Protein AF-A0A2R3N1S2-F1 (afdb_monomer_lite)

Foldseek 3Di:
DVVVVVVVVVVVVVVVVVVVVVVVVVVVVVPLPQDPQAAKWWWDDDDPVDAIKIWGADPQQKIWIAGPVPRDIFIFGWDDPDSFKTWTPRPVDIWIWGQDSQRWIWIGDPNDIIIIHHDDDDDPVVVVDDDPVVVVVPD

Sequence (139 aa):
MRKLDYAFWATITAAGIVIISIFVVSFYLDHLGEFPLKGTYQGELFSPANGLYNISFNDALQINFYSPVTGEHFSGIATRMNKNKYNLDFGSFQAFGELTAKKELQLSMHGQNYLFLKKENFPIWEAGYEPIWAKEKGM

Structure (mmCIF, N/CA/C/O backbone):
data_AF-A0A2R3N1S2-F1
#
_entry.id   AF-A0A2R3N1S2-F1
#
loop_
_atom_site.group_PDB
_atom_site.id
_atom_site.type_symbol
_atom_site.label_atom_id
_atom_site.label_alt_id
_atom_site.label_comp_id
_atom_site.label_asym_id
_atom_site.label_entity_id
_atom_site.label_seq_id
_atom_site.pdbx_PDB_ins_code
_atom_site.Cartn_x
_atom_site.Cartn_y
_atom_site.Cartn_z
_atom_site.occupancy
_atom_site.B_iso_or_equiv
_atom_site.auth_seq_id
_atom_site.auth_comp_id
_atom_site.auth_asym_id
_atom_site.auth_atom_id
_atom_site.pdbx_PDB_model_num
ATOM 1 N N . MET A 1 1 ? 41.889 13.465 -46.431 1.00 54.81 1 MET A N 1
ATOM 2 C CA . MET A 1 1 ? 40.612 12.725 -46.546 1.00 54.81 1 MET A CA 1
ATOM 3 C C . MET A 1 1 ? 40.327 11.818 -45.346 1.00 54.81 1 MET A C 1
ATOM 5 O O . MET A 1 1 ? 39.319 12.053 -44.711 1.00 54.81 1 MET A O 1
ATOM 9 N N . ARG A 1 2 ? 41.233 10.934 -44.891 1.00 60.56 2 ARG A N 1
ATOM 10 C CA . ARG A 1 2 ? 40.951 9.962 -43.796 1.00 60.56 2 ARG A CA 1
ATOM 11 C C . ARG A 1 2 ? 40.433 10.511 -42.445 1.00 60.56 2 ARG A C 1
ATOM 13 O O . ARG A 1 2 ? 39.697 9.813 -41.762 1.00 60.56 2 ARG A O 1
ATOM 20 N N . LYS A 1 3 ? 40.821 11.726 -42.024 1.00 56.16 3 LYS A N 1
ATOM 21 C CA . LYS A 1 3 ? 40.366 12.311 -40.739 1.00 56.16 3 LYS A CA 1
ATOM 22 C C . LYS A 1 3 ? 38.919 12.823 -40.782 1.00 56.16 3 LYS A C 1
ATOM 24 O O . LYS A 1 3 ? 38.250 12.797 -39.755 1.00 56.16 3 LYS A O 1
ATOM 29 N N . LEU A 1 4 ? 38.457 13.279 -41.951 1.00 56.62 4 LEU A N 1
ATOM 30 C CA . LEU A 1 4 ? 37.093 13.780 -42.142 1.00 56.62 4 LEU A CA 1
ATOM 31 C C . LEU A 1 4 ? 36.094 12.616 -42.118 1.00 56.62 4 LEU A C 1
ATOM 33 O O . LEU A 1 4 ? 35.062 12.705 -41.462 1.00 56.62 4 LEU A O 1
ATOM 37 N N . ASP A 1 5 ? 36.475 11.494 -42.733 1.00 66.00 5 ASP A N 1
ATOM 38 C CA . ASP A 1 5 ? 35.694 10.257 -42.711 1.00 66.00 5 ASP A CA 1
ATOM 39 C C . ASP A 1 5 ? 35.579 9.718 -41.281 1.00 66.00 5 ASP A C 1
ATOM 41 O O . ASP A 1 5 ? 34.490 9.392 -40.824 1.00 66.00 5 ASP A O 1
ATOM 45 N N . TYR A 1 6 ? 36.683 9.699 -40.526 1.00 68.88 6 TYR A N 1
ATOM 46 C CA . TYR A 1 6 ? 36.670 9.216 -39.143 1.00 68.88 6 TYR A CA 1
ATOM 47 C C . TYR A 1 6 ? 35.788 10.071 -38.224 1.00 68.88 6 TYR A C 1
ATOM 49 O O . TYR A 1 6 ? 35.046 9.531 -37.407 1.00 68.88 6 TYR A O 1
ATOM 57 N N . ALA A 1 7 ? 35.836 11.400 -38.372 1.00 72.81 7 ALA A N 1
ATOM 58 C CA . ALA A 1 7 ? 34.974 12.307 -37.620 1.00 72.81 7 ALA A CA 1
ATOM 59 C C . ALA A 1 7 ? 33.492 12.086 -37.960 1.00 72.81 7 ALA A C 1
ATOM 61 O O . ALA A 1 7 ? 32.669 11.996 -37.056 1.00 72.81 7 ALA A O 1
ATOM 62 N N . PHE A 1 8 ? 33.167 11.913 -39.244 1.00 77.25 8 PHE A N 1
ATOM 63 C CA . PHE A 1 8 ? 31.807 11.647 -39.711 1.00 77.25 8 PHE A CA 1
ATOM 64 C C . PHE A 1 8 ? 31.250 10.315 -39.181 1.00 77.25 8 PHE A C 1
ATOM 66 O O . PHE A 1 8 ? 30.163 10.280 -38.602 1.00 77.25 8 PHE A O 1
ATOM 73 N N . TRP A 1 9 ? 32.020 9.227 -39.290 1.00 79.06 9 TRP A N 1
ATOM 74 C CA . TRP A 1 9 ? 31.636 7.918 -38.751 1.00 79.06 9 TRP A CA 1
ATOM 75 C C . TRP A 1 9 ? 31.508 7.932 -37.222 1.00 79.06 9 TRP A C 1
ATOM 77 O O . TRP A 1 9 ? 30.594 7.309 -36.676 1.00 79.06 9 TRP A O 1
ATOM 87 N N . ALA A 1 10 ? 32.363 8.683 -36.521 1.00 78.62 10 ALA A N 1
ATOM 88 C CA . ALA A 1 10 ? 32.261 8.860 -35.075 1.00 78.62 10 ALA A CA 1
ATOM 89 C C . ALA A 1 10 ? 30.972 9.596 -34.675 1.00 78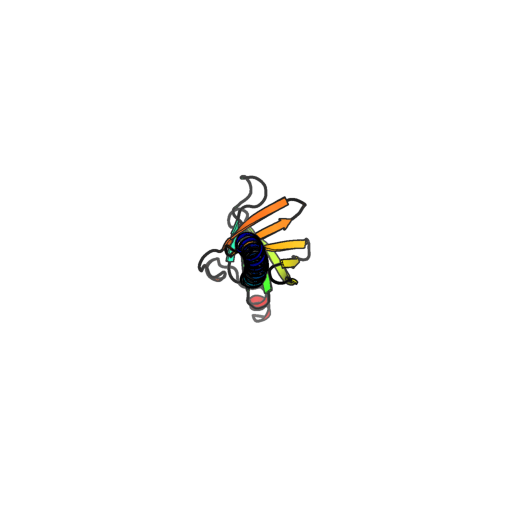.62 10 ALA A C 1
ATOM 91 O O . ALA A 1 10 ? 30.308 9.181 -33.725 1.00 78.62 10 ALA A O 1
ATOM 92 N N . THR A 1 11 ? 30.568 10.636 -35.414 1.00 82.19 11 THR A N 1
ATOM 93 C CA . THR A 1 11 ? 29.312 11.360 -35.156 1.00 82.19 11 THR A CA 1
ATOM 94 C C . THR A 1 11 ? 28.087 10.475 -35.377 1.00 82.19 11 THR A C 1
ATOM 96 O O . THR A 1 11 ? 27.190 10.465 -34.537 1.00 82.19 11 THR A O 1
ATOM 99 N N . ILE A 1 12 ? 28.062 9.684 -36.456 1.00 84.69 12 ILE A N 1
ATOM 100 C CA . ILE A 1 12 ? 26.970 8.733 -36.727 1.00 84.69 12 ILE A CA 1
ATOM 101 C C . ILE A 1 12 ? 26.873 7.688 -35.613 1.00 84.69 12 ILE A C 1
ATOM 103 O O . ILE A 1 12 ? 25.785 7.411 -35.113 1.00 84.69 12 ILE A O 1
ATOM 107 N N . THR A 1 13 ? 28.013 7.141 -35.188 1.00 83.56 13 THR A N 1
ATOM 108 C CA . THR A 1 13 ? 28.059 6.132 -34.123 1.00 83.56 13 THR A CA 1
ATOM 109 C C . THR A 1 13 ? 27.571 6.709 -32.794 1.00 83.56 13 THR A C 1
ATOM 111 O O . THR A 1 13 ? 26.751 6.091 -32.119 1.00 83.56 13 THR A O 1
ATOM 114 N N . ALA A 1 14 ? 28.007 7.921 -32.436 1.00 84.69 14 ALA A N 1
ATOM 115 C CA . ALA A 1 14 ? 27.564 8.602 -31.222 1.00 84.69 14 ALA A CA 1
ATOM 116 C C . ALA A 1 14 ? 26.053 8.883 -31.238 1.00 84.69 14 ALA A C 1
ATOM 118 O O . ALA A 1 14 ? 25.369 8.604 -30.255 1.00 84.69 14 ALA A O 1
ATOM 119 N N . ALA A 1 15 ? 25.514 9.364 -32.362 1.00 86.81 15 ALA A N 1
ATOM 120 C CA . ALA A 1 15 ? 24.077 9.580 -32.520 1.00 86.81 15 ALA A CA 1
ATOM 121 C C . ALA A 1 15 ? 23.285 8.267 -32.387 1.00 86.81 15 ALA A C 1
ATOM 123 O O . ALA A 1 15 ? 22.273 8.226 -31.688 1.00 86.81 15 ALA A O 1
ATOM 124 N N . GLY A 1 16 ? 23.778 7.178 -32.986 1.00 88.19 16 GLY A N 1
ATOM 125 C CA . GLY A 1 16 ? 23.186 5.847 -32.849 1.00 88.19 16 GLY A CA 1
ATOM 126 C C . GLY A 1 16 ? 23.151 5.358 -31.398 1.00 88.19 16 GLY A C 1
ATOM 127 O O . GLY A 1 16 ? 22.109 4.902 -30.933 1.00 88.19 16 GLY A O 1
ATOM 128 N N . ILE A 1 17 ? 24.250 5.519 -30.653 1.00 90.12 17 ILE A N 1
ATOM 129 C CA . ILE A 1 17 ? 24.325 5.153 -29.228 1.00 90.12 17 ILE A CA 1
ATOM 130 C C . ILE A 1 17 ? 23.310 5.946 -28.402 1.00 90.12 17 ILE A C 1
ATOM 132 O O . ILE A 1 17 ? 22.625 5.364 -27.561 1.00 90.12 17 ILE A O 1
ATOM 136 N N . VAL A 1 18 ? 23.178 7.254 -28.643 1.00 89.44 18 VAL A N 1
ATOM 137 C CA . VAL A 1 18 ? 22.214 8.103 -27.925 1.00 89.44 18 VAL A CA 1
ATOM 138 C C . VAL A 1 18 ? 20.782 7.633 -28.177 1.00 89.44 18 VAL A C 1
ATOM 140 O O . VAL A 1 18 ? 20.026 7.461 -27.224 1.00 89.44 18 VAL A O 1
ATOM 143 N N . ILE A 1 19 ? 20.419 7.353 -29.431 1.00 89.88 19 ILE A N 1
ATOM 144 C CA . ILE A 1 19 ? 19.072 6.881 -29.790 1.00 89.88 19 ILE A CA 1
ATOM 145 C C . ILE A 1 19 ? 18.770 5.529 -29.135 1.00 89.88 19 ILE A C 1
ATOM 147 O O . ILE A 1 19 ? 17.707 5.366 -28.536 1.00 89.88 19 ILE A O 1
ATOM 151 N N . ILE A 1 20 ? 19.708 4.578 -29.197 1.00 90.31 20 ILE A N 1
ATOM 152 C CA . ILE A 1 20 ? 19.562 3.265 -28.552 1.00 90.31 20 ILE A CA 1
ATOM 153 C C . ILE A 1 20 ? 19.407 3.432 -27.038 1.00 90.31 20 ILE A C 1
ATOM 155 O O . ILE A 1 20 ? 18.536 2.806 -26.443 1.00 90.31 20 ILE A O 1
ATOM 159 N N . SER A 1 21 ? 20.200 4.305 -26.416 1.00 84.00 21 SER A N 1
ATOM 160 C CA . SER A 1 21 ? 20.135 4.555 -24.972 1.00 84.00 21 SER A CA 1
ATOM 161 C C . SER A 1 21 ? 18.780 5.128 -24.556 1.00 84.00 21 SER A C 1
ATOM 163 O O . SER A 1 21 ? 18.211 4.675 -23.568 1.00 84.00 21 SER A O 1
ATOM 165 N N . ILE A 1 22 ? 18.224 6.066 -25.332 1.00 84.06 22 ILE A N 1
ATOM 166 C CA . ILE A 1 22 ? 16.874 6.602 -25.104 1.00 84.06 22 ILE A CA 1
ATOM 167 C C . ILE A 1 22 ? 15.836 5.482 -25.208 1.00 84.06 22 ILE A C 1
ATOM 169 O O . ILE A 1 22 ? 15.018 5.332 -24.307 1.00 84.06 22 ILE A O 1
ATOM 173 N N . PHE A 1 23 ? 15.907 4.653 -26.253 1.00 84.56 23 PHE A N 1
ATOM 174 C CA . PHE A 1 23 ? 14.995 3.521 -26.426 1.00 84.56 23 PHE A CA 1
ATOM 175 C C . PHE A 1 23 ? 15.063 2.526 -25.265 1.00 84.56 23 PHE A C 1
ATOM 177 O O . PHE A 1 23 ? 14.023 2.109 -24.763 1.00 84.56 23 PHE A O 1
ATOM 184 N N . VAL A 1 24 ? 16.266 2.172 -24.807 1.00 82.56 24 VAL A N 1
ATOM 185 C CA . VAL A 1 24 ? 16.468 1.259 -23.672 1.00 82.56 24 VAL A CA 1
ATOM 186 C C . VAL A 1 24 ? 15.901 1.856 -22.385 1.00 82.56 24 VAL A C 1
ATOM 188 O O . VAL A 1 24 ? 15.214 1.151 -21.653 1.00 82.56 24 VAL A O 1
ATOM 191 N N . VAL A 1 25 ? 16.128 3.146 -22.119 1.00 76.88 25 VAL A N 1
ATOM 192 C CA . VAL A 1 25 ? 15.587 3.826 -20.931 1.00 76.88 25 VAL A CA 1
ATOM 193 C C . VAL A 1 25 ? 14.062 3.907 -20.992 1.00 76.88 25 VAL A C 1
ATOM 195 O O . VAL A 1 25 ? 13.407 3.556 -20.015 1.00 76.88 25 VAL A O 1
ATOM 198 N N . SER A 1 26 ? 13.477 4.303 -22.124 1.00 72.19 26 SER A N 1
ATOM 199 C CA . SER A 1 26 ? 12.019 4.348 -22.302 1.00 72.19 26 SER A CA 1
ATOM 200 C C . SER A 1 26 ? 11.385 2.967 -22.158 1.00 72.19 26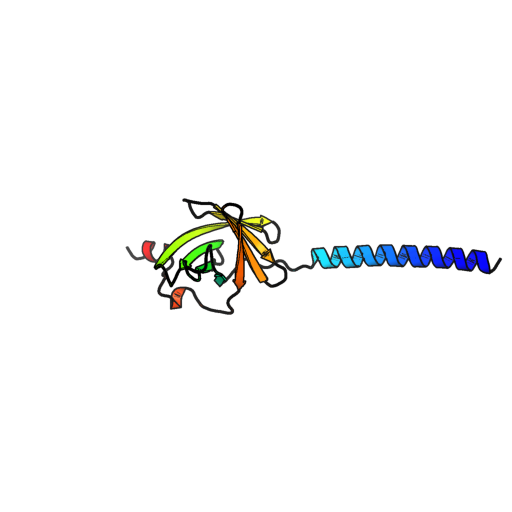 SER A C 1
ATOM 202 O O . SER A 1 26 ? 10.413 2.815 -21.424 1.00 72.19 26 SER A O 1
ATOM 204 N N . PHE A 1 27 ? 11.973 1.945 -22.782 1.00 76.38 27 PHE A N 1
ATOM 205 C CA . PHE A 1 27 ? 11.515 0.565 -22.660 1.00 76.38 27 PHE A CA 1
ATOM 206 C C . PHE A 1 27 ? 11.608 0.067 -21.215 1.00 76.38 27 PHE A C 1
ATOM 208 O O . PHE A 1 27 ? 10.672 -0.556 -20.720 1.00 76.38 27 PHE A O 1
ATOM 215 N N . TYR A 1 28 ? 12.704 0.374 -20.518 1.00 69.56 28 TYR A N 1
ATOM 216 C CA . TYR A 1 28 ? 12.894 0.020 -19.114 1.00 69.56 28 TYR A CA 1
ATOM 217 C C . TYR A 1 28 ? 11.879 0.716 -18.197 1.00 69.56 28 TYR A C 1
ATOM 219 O O . TYR A 1 28 ? 11.331 0.078 -17.302 1.00 69.56 28 TYR A O 1
ATOM 227 N N . LEU A 1 29 ? 11.575 1.996 -18.437 1.00 64.50 29 LEU A N 1
ATOM 228 C CA . LEU A 1 29 ? 10.548 2.739 -17.700 1.00 64.50 29 LEU A CA 1
ATOM 229 C C . LEU A 1 29 ? 9.143 2.167 -17.939 1.00 64.50 29 LEU A C 1
ATOM 231 O O . LEU A 1 29 ? 8.376 2.034 -16.987 1.00 64.50 29 LEU A O 1
ATOM 235 N N . ASP A 1 30 ? 8.827 1.752 -19.167 1.00 61.06 30 ASP A N 1
ATOM 236 C CA . ASP A 1 30 ? 7.570 1.060 -19.478 1.00 61.06 30 ASP A CA 1
ATOM 237 C C . ASP A 1 30 ? 7.500 -0.349 -18.868 1.00 61.06 30 ASP A C 1
ATOM 239 O O . ASP A 1 30 ? 6.409 -0.833 -18.558 1.00 61.06 30 ASP A O 1
ATOM 243 N N . HIS A 1 31 ? 8.646 -0.992 -18.636 1.00 62.16 31 HIS A N 1
ATOM 244 C CA . HIS A 1 31 ? 8.750 -2.313 -18.009 1.00 62.16 31 HIS A CA 1
ATOM 245 C C . HIS A 1 31 ? 8.972 -2.272 -16.495 1.00 62.16 31 HIS A C 1
ATOM 247 O O . HIS A 1 31 ? 9.067 -3.337 -15.878 1.00 62.16 31 HIS A O 1
ATOM 253 N N . LEU A 1 32 ? 8.992 -1.091 -15.860 1.00 64.31 32 LEU A N 1
ATOM 254 C CA . LEU A 1 32 ? 8.756 -1.004 -14.420 1.00 64.31 32 LEU A CA 1
ATOM 255 C C . LEU A 1 32 ? 7.383 -1.633 -14.168 1.00 64.31 32 LEU A C 1
ATOM 257 O O . LEU A 1 32 ? 6.351 -1.091 -14.571 1.00 64.31 32 LEU A O 1
ATOM 261 N N . GLY A 1 33 ? 7.415 -2.848 -13.617 1.00 63.81 33 GLY A N 1
ATOM 262 C CA . GLY A 1 33 ? 6.282 -3.761 -13.619 1.00 63.81 33 GLY A CA 1
ATOM 263 C C . GLY A 1 33 ? 5.011 -3.118 -13.078 1.00 63.81 33 GLY A C 1
ATOM 264 O O . GLY A 1 33 ? 5.043 -2.301 -12.156 1.00 63.81 33 GLY A O 1
ATOM 265 N N . GLU A 1 34 ? 3.870 -3.497 -13.651 1.00 69.38 34 GLU A N 1
ATOM 266 C CA . GLU A 1 34 ? 2.599 -3.260 -12.976 1.00 69.38 34 GLU A CA 1
ATOM 267 C C . GLU A 1 34 ? 2.568 -4.131 -11.731 1.00 69.38 34 GLU A C 1
ATOM 269 O O . GLU A 1 34 ? 2.618 -5.362 -11.814 1.00 69.38 34 GLU A O 1
ATOM 274 N N . PHE A 1 35 ? 2.503 -3.492 -10.570 1.00 72.12 35 PHE A N 1
ATOM 275 C CA . PHE A 1 35 ? 2.344 -4.207 -9.320 1.00 72.12 35 PHE A CA 1
ATOM 276 C C . PHE A 1 35 ? 0.858 -4.174 -8.966 1.00 72.12 35 PHE A C 1
ATOM 278 O O . PHE A 1 35 ? 0.324 -3.104 -8.670 1.00 72.12 35 PHE A O 1
ATOM 285 N N . PRO A 1 36 ? 0.149 -5.316 -9.007 1.00 74.75 36 PRO A N 1
ATOM 286 C CA . PRO A 1 36 ? -1.233 -5.340 -8.557 1.00 74.75 36 PRO A CA 1
ATOM 287 C C . PRO A 1 36 ? -1.272 -5.023 -7.059 1.00 74.75 36 PRO A C 1
ATOM 289 O O . PRO A 1 36 ? -0.516 -5.611 -6.272 1.00 74.75 36 PRO A O 1
ATOM 292 N N . LEU A 1 37 ? -2.151 -4.099 -6.668 1.00 81.12 37 LEU A N 1
ATOM 293 C CA . LEU A 1 37 ? -2.399 -3.769 -5.268 1.00 81.12 37 LEU A CA 1
ATOM 294 C C . LEU A 1 37 ? -3.157 -4.919 -4.605 1.00 81.12 37 LEU A C 1
ATOM 296 O O . LEU A 1 37 ? -4.373 -5.021 -4.705 1.00 81.12 37 LEU A O 1
ATOM 300 N N . LYS A 1 38 ? -2.401 -5.822 -3.978 1.00 83.69 38 LYS A N 1
ATOM 301 C CA . LYS A 1 38 ? -2.921 -7.033 -3.337 1.00 83.69 38 LYS A CA 1
ATOM 302 C C . LYS A 1 38 ? -2.092 -7.440 -2.128 1.00 83.69 38 LYS A C 1
ATOM 304 O O . LYS A 1 38 ? -0.861 -7.295 -2.143 1.00 83.69 38 LYS A O 1
ATOM 309 N N . GLY A 1 39 ? -2.750 -8.064 -1.158 1.00 81.81 39 GLY A N 1
ATOM 310 C CA . GLY A 1 39 ? -2.131 -8.570 0.064 1.00 81.81 39 GLY A CA 1
ATOM 311 C C . GLY A 1 39 ? -2.061 -7.516 1.164 1.00 81.81 39 GLY A C 1
ATOM 312 O O . GLY A 1 39 ? -2.767 -6.511 1.114 1.00 81.81 39 GLY A O 1
ATOM 313 N N . THR A 1 40 ? -1.211 -7.764 2.157 1.00 86.12 40 THR A N 1
ATOM 314 C CA . THR A 1 40 ? -1.112 -6.948 3.373 1.00 86.12 40 THR A CA 1
ATOM 315 C C . THR A 1 40 ? 0.191 -6.156 3.388 1.00 86.12 40 THR A C 1
ATOM 317 O O . THR A 1 40 ? 1.258 -6.673 3.060 1.00 86.12 40 THR A O 1
ATOM 320 N N . TYR A 1 41 ? 0.098 -4.897 3.785 1.00 86.56 41 TYR A N 1
ATOM 321 C CA . TYR A 1 41 ? 1.178 -3.931 3.890 1.00 86.56 41 TYR A CA 1
ATOM 322 C C . TYR A 1 41 ? 1.204 -3.388 5.319 1.00 86.56 41 TYR A C 1
ATOM 324 O O . TYR A 1 41 ? 0.146 -3.127 5.882 1.00 86.56 41 TYR A O 1
ATOM 332 N N . GLN A 1 42 ? 2.383 -3.220 5.912 1.00 85.25 42 GLN A N 1
ATOM 333 C CA . GLN A 1 42 ? 2.539 -2.762 7.295 1.00 85.25 42 GLN A CA 1
ATOM 334 C C . GLN A 1 42 ? 3.448 -1.536 7.365 1.00 85.25 42 GLN A C 1
ATOM 336 O O . GLN A 1 42 ? 4.486 -1.496 6.705 1.00 85.25 42 GLN A O 1
ATOM 341 N N . GLY A 1 43 ? 3.067 -0.546 8.164 1.00 79.88 43 GLY A N 1
ATOM 342 C CA . GLY A 1 43 ? 3.798 0.707 8.324 1.00 79.88 43 GLY A CA 1
ATOM 343 C C . GLY A 1 43 ? 3.297 1.491 9.530 1.00 79.88 43 GLY A C 1
ATOM 344 O O . GLY A 1 43 ? 2.248 1.183 10.087 1.00 79.88 43 GLY A O 1
ATOM 345 N N . GLU A 1 44 ? 4.051 2.493 9.959 1.00 79.12 44 GLU A N 1
ATOM 346 C CA . GLU A 1 44 ? 3.673 3.363 11.078 1.00 79.12 44 GLU A CA 1
ATOM 347 C C . GLU A 1 44 ? 3.065 4.663 10.539 1.00 79.12 44 GLU A C 1
ATOM 349 O O . GLU A 1 44 ? 3.596 5.261 9.598 1.00 79.12 44 GLU A O 1
ATOM 354 N N . LEU A 1 45 ? 1.952 5.106 11.131 1.00 75.75 45 LEU A N 1
ATOM 355 C CA . LEU A 1 45 ? 1.402 6.442 10.892 1.00 75.75 45 LEU A CA 1
ATOM 356 C C . LEU A 1 45 ? 1.827 7.384 12.025 1.00 75.75 45 LEU A C 1
ATOM 358 O O . LEU A 1 45 ? 1.992 6.945 13.153 1.00 75.75 45 LEU A O 1
ATOM 362 N N . PHE A 1 46 ? 1.981 8.674 11.706 1.00 63.59 46 PHE A N 1
ATOM 363 C CA . PHE A 1 46 ? 2.163 9.819 12.618 1.00 63.59 46 PHE A CA 1
ATOM 364 C C . PHE A 1 46 ? 2.601 9.529 14.076 1.00 63.59 46 PHE A C 1
ATOM 366 O O . PHE A 1 46 ? 1.772 9.225 14.931 1.00 63.59 46 PHE A O 1
ATOM 373 N N . SER A 1 47 ? 3.862 9.874 14.381 1.00 50.09 47 SER A N 1
ATOM 374 C CA . SER A 1 47 ? 4.484 9.915 15.718 1.00 50.09 47 SER A CA 1
ATOM 375 C C . SER A 1 47 ? 4.607 8.542 16.412 1.00 50.09 47 SER A C 1
ATOM 377 O O . SER A 1 47 ? 3.620 7.822 16.524 1.00 50.09 47 SER A O 1
ATOM 379 N N . PRO A 1 48 ? 5.782 8.179 16.967 1.00 48.88 48 PRO A N 1
ATOM 380 C CA . PRO A 1 48 ? 6.058 6.852 17.551 1.00 48.88 48 PRO A CA 1
ATOM 381 C C . PRO A 1 48 ? 5.148 6.438 18.726 1.00 48.88 48 PRO A C 1
ATOM 383 O O . PRO A 1 48 ? 5.288 5.342 19.260 1.00 48.88 48 PRO A O 1
ATOM 386 N N . ALA A 1 49 ? 4.216 7.299 19.143 1.00 52.47 49 ALA A N 1
ATOM 387 C CA . ALA A 1 49 ? 3.202 6.996 20.144 1.00 52.47 49 ALA A CA 1
ATOM 388 C C . ALA A 1 49 ? 2.009 6.185 19.595 1.00 52.47 49 ALA A C 1
ATOM 390 O O . ALA A 1 49 ? 1.318 5.548 20.385 1.00 52.47 49 ALA A O 1
ATOM 391 N N . ASN A 1 50 ? 1.770 6.168 18.276 1.00 56.69 50 ASN A N 1
ATOM 392 C CA . ASN A 1 50 ? 0.527 5.649 17.702 1.00 56.69 50 ASN A CA 1
ATOM 393 C C . ASN A 1 50 ? 0.763 4.542 16.670 1.00 56.69 50 ASN A C 1
ATOM 395 O O . ASN A 1 50 ? 0.510 4.742 15.495 1.00 56.69 50 ASN A O 1
ATOM 399 N N . GLY A 1 51 ? 1.180 3.366 17.143 1.00 64.06 51 GLY A N 1
ATOM 400 C CA . GLY A 1 51 ? 0.856 2.059 16.555 1.00 64.06 51 GLY A CA 1
ATOM 401 C C . GLY A 1 51 ? 1.385 1.704 15.154 1.00 64.06 51 GLY A C 1
ATOM 402 O O . GLY A 1 51 ? 1.320 2.458 14.190 1.00 64.06 51 GLY A O 1
ATOM 403 N N . LEU A 1 52 ? 1.844 0.459 15.010 1.00 74.62 52 LEU A N 1
ATOM 404 C CA . LEU A 1 52 ? 2.024 -0.169 13.698 1.00 74.62 52 LEU A CA 1
ATOM 405 C C . LEU A 1 52 ? 0.653 -0.389 13.057 1.00 74.62 52 LEU A C 1
ATOM 407 O O . LEU A 1 52 ? -0.172 -1.065 13.651 1.00 74.62 52 LEU A O 1
ATOM 411 N N . TYR A 1 53 ? 0.418 0.084 11.841 1.00 82.56 53 TYR A N 1
ATOM 412 C CA . TYR A 1 53 ? -0.821 -0.162 11.106 1.00 82.56 53 TYR A CA 1
ATOM 413 C C . TYR A 1 53 ? -0.617 -1.175 9.988 1.00 82.56 53 TYR A C 1
ATOM 415 O O . TYR A 1 53 ? 0.429 -1.227 9.339 1.00 82.56 53 TYR A O 1
ATOM 423 N N . ASN A 1 54 ? -1.657 -1.958 9.730 1.00 85.56 54 ASN A N 1
ATOM 424 C CA . ASN A 1 54 ? -1.753 -2.876 8.609 1.00 85.56 54 ASN A CA 1
ATOM 425 C C . ASN A 1 54 ? -2.814 -2.376 7.627 1.00 85.56 54 ASN A C 1
ATOM 427 O O . ASN A 1 54 ? -3.944 -2.102 8.023 1.00 85.56 54 ASN A O 1
ATOM 431 N N . ILE A 1 55 ? -2.462 -2.317 6.346 1.00 86.62 55 ILE A N 1
ATOM 432 C CA . ILE A 1 55 ? -3.378 -2.071 5.232 1.00 86.62 55 ILE A CA 1
ATOM 433 C C . ILE A 1 55 ? -3.450 -3.337 4.405 1.00 86.62 55 ILE A C 1
ATOM 435 O O . ILE A 1 55 ? -2.427 -3.851 3.959 1.00 86.62 55 ILE A O 1
ATOM 439 N N . SER A 1 56 ? -4.647 -3.842 4.174 1.00 85.75 56 SER A N 1
ATOM 440 C CA . SER A 1 56 ? -4.848 -5.052 3.390 1.00 85.75 56 SER A CA 1
ATOM 441 C C . SER A 1 56 ? -5.786 -4.807 2.225 1.00 85.75 56 SER A C 1
ATOM 443 O O . SER A 1 56 ? -6.743 -4.046 2.342 1.00 85.75 56 SER A O 1
ATOM 445 N N . PHE A 1 57 ? -5.482 -5.461 1.109 1.00 84.56 57 PHE A N 1
ATOM 446 C CA . PHE A 1 57 ? -6.194 -5.331 -0.154 1.00 84.56 57 PHE A CA 1
ATOM 447 C C . PHE A 1 57 ? -6.588 -6.714 -0.659 1.00 84.56 57 PHE A C 1
ATOM 449 O O . PHE A 1 57 ? -5.730 -7.601 -0.763 1.00 84.56 57 PHE A O 1
ATOM 456 N N . ASN A 1 58 ? -7.867 -6.890 -0.989 1.00 80.38 58 ASN A N 1
ATOM 457 C CA . ASN A 1 58 ? -8.361 -8.097 -1.651 1.00 80.38 58 ASN A CA 1
ATOM 458 C C . ASN A 1 58 ? -8.494 -7.911 -3.172 1.00 80.38 58 ASN A C 1
ATOM 460 O O . ASN A 1 58 ? -8.292 -6.818 -3.699 1.00 80.38 58 ASN A O 1
ATOM 464 N N . ASP A 1 59 ? -8.855 -8.987 -3.877 1.00 75.31 59 ASP A N 1
ATOM 465 C CA . ASP A 1 59 ? -8.975 -8.984 -5.344 1.00 75.31 59 ASP A CA 1
ATOM 466 C C . ASP A 1 59 ? -10.077 -8.045 -5.867 1.00 75.31 59 ASP A C 1
ATOM 468 O O . ASP A 1 59 ? -10.015 -7.591 -7.007 1.00 75.31 59 ASP A O 1
ATOM 472 N N . ALA A 1 60 ? -11.060 -7.708 -5.028 1.00 77.88 60 ALA A N 1
ATOM 473 C CA . ALA A 1 60 ? -12.116 -6.746 -5.336 1.00 77.88 60 ALA A CA 1
ATOM 474 C C . ALA A 1 60 ? -11.727 -5.293 -4.996 1.00 77.88 60 ALA A C 1
ATOM 476 O O . ALA A 1 60 ? -12.591 -4.419 -4.996 1.00 77.88 60 ALA A O 1
ATOM 477 N N . LEU A 1 61 ? -10.450 -5.032 -4.684 1.00 82.56 61 LEU A N 1
ATOM 478 C CA . LEU A 1 61 ? -9.932 -3.728 -4.260 1.00 82.56 61 LEU A CA 1
ATOM 479 C C . LEU A 1 61 ? -10.612 -3.168 -3.000 1.00 82.56 61 LEU A C 1
ATOM 481 O O . LEU A 1 61 ? -10.586 -1.963 -2.757 1.00 82.56 61 LEU A O 1
ATOM 485 N N . GLN A 1 62 ? -11.185 -4.025 -2.157 1.00 85.94 62 GLN A N 1
ATOM 486 C CA . GLN A 1 62 ? -11.601 -3.614 -0.820 1.00 85.94 62 GLN A CA 1
ATOM 487 C C . GLN A 1 62 ? -10.360 -3.441 0.048 1.00 85.94 62 GLN A C 1
ATOM 489 O O . GLN A 1 62 ? -9.454 -4.282 0.029 1.00 85.94 62 GLN A O 1
ATOM 494 N N . ILE A 1 63 ? -10.343 -2.355 0.811 1.00 86.50 63 ILE A N 1
ATOM 495 C CA . ILE A 1 63 ? -9.241 -1.984 1.689 1.00 86.50 63 ILE A CA 1
ATOM 496 C C . ILE A 1 63 ? -9.692 -2.160 3.130 1.00 86.50 63 ILE A C 1
ATOM 498 O O . ILE A 1 63 ? -10.782 -1.720 3.492 1.00 86.50 63 ILE A O 1
ATOM 502 N N . ASN A 1 64 ? -8.828 -2.726 3.966 1.00 84.56 64 ASN A N 1
ATOM 503 C CA . ASN A 1 64 ? -8.991 -2.665 5.415 1.00 84.56 64 ASN A CA 1
ATOM 504 C C . ASN A 1 64 ? -7.726 -2.123 6.065 1.00 84.56 64 ASN A C 1
ATOM 506 O O . ASN A 1 64 ? -6.625 -2.585 5.763 1.00 84.56 64 ASN A O 1
ATOM 510 N N . PHE A 1 65 ? -7.912 -1.167 6.964 1.00 83.56 65 PHE A N 1
ATOM 511 C CA . PHE A 1 65 ? -6.897 -0.522 7.776 1.00 83.56 65 PHE A CA 1
ATOM 512 C C . PHE A 1 65 ? -7.076 -0.969 9.229 1.00 83.56 65 PHE A C 1
ATOM 514 O O . PHE A 1 65 ? -8.196 -0.918 9.735 1.00 83.56 65 PHE A O 1
ATOM 521 N N . TYR A 1 66 ? -6.010 -1.420 9.891 1.00 83.62 66 TYR A N 1
ATOM 522 C CA . TYR A 1 66 ? -6.074 -1.952 11.256 1.00 83.62 66 TYR A CA 1
ATOM 523 C C . TYR A 1 66 ? -4.826 -1.626 12.080 1.00 83.62 66 TYR A C 1
ATOM 525 O O . TYR A 1 66 ? -3.707 -1.846 11.617 1.00 83.62 66 TYR A O 1
ATOM 533 N N . SER A 1 67 ? -5.019 -1.193 13.327 1.00 81.00 67 SER A N 1
ATOM 534 C CA . SER A 1 67 ? -3.968 -1.084 14.343 1.00 81.00 67 SER A CA 1
ATOM 535 C C . SER A 1 67 ? -4.125 -2.165 15.416 1.00 81.00 67 SER A C 1
ATOM 537 O O . SER A 1 67 ? -5.069 -2.099 16.204 1.00 81.00 67 SER A O 1
ATOM 539 N N . PRO A 1 68 ? -3.191 -3.122 15.551 1.00 71.06 68 PRO A N 1
ATOM 540 C CA . PRO A 1 68 ? -3.159 -4.030 16.688 1.00 71.06 68 PRO A CA 1
ATOM 541 C C . PRO A 1 68 ? -2.825 -3.336 18.008 1.00 71.06 68 PRO A C 1
ATOM 543 O O . PRO A 1 68 ? -3.059 -3.914 19.063 1.00 71.06 68 PRO A O 1
ATOM 546 N N . VAL A 1 69 ? -2.288 -2.113 17.968 1.00 75.38 69 VAL A N 1
ATOM 547 C CA . VAL A 1 69 ? -1.928 -1.364 19.176 1.00 75.38 69 VAL A CA 1
ATOM 548 C C . VAL A 1 69 ? -3.130 -0.601 19.729 1.00 75.38 69 VAL A C 1
ATOM 550 O O . VAL A 1 69 ? -3.370 -0.640 20.931 1.00 75.38 69 VAL A O 1
ATOM 553 N N . THR A 1 70 ? -3.896 0.073 18.866 1.00 76.31 70 THR A N 1
ATOM 554 C CA . THR A 1 70 ? -5.050 0.894 19.283 1.00 76.31 70 THR A CA 1
ATOM 555 C C . THR A 1 70 ? -6.385 0.161 19.147 1.00 76.31 70 THR A C 1
ATOM 557 O O . THR A 1 70 ? -7.374 0.578 19.742 1.00 76.31 70 THR A O 1
ATOM 560 N N . GLY A 1 71 ? -6.440 -0.936 18.386 1.00 74.69 71 GLY A N 1
ATOM 561 C CA . GLY A 1 71 ? -7.677 -1.648 18.053 1.00 74.69 71 GLY A CA 1
ATOM 562 C C . GLY A 1 71 ? -8.534 -0.947 16.991 1.00 74.69 71 GLY A C 1
ATOM 563 O O . GLY A 1 71 ? -9.609 -1.442 16.648 1.00 74.69 71 GLY A O 1
ATOM 564 N N . GLU A 1 72 ? -8.077 0.190 16.461 1.00 79.31 72 GLU A N 1
ATOM 565 C CA . GLU A 1 72 ? -8.797 0.958 15.447 1.00 79.31 72 GLU A CA 1
ATOM 566 C C . GLU A 1 72 ? -8.868 0.204 14.121 1.00 79.31 72 GLU A C 1
ATOM 568 O O . GLU A 1 72 ? -7.888 -0.409 13.681 1.00 79.31 72 GLU A O 1
ATOM 573 N N . HIS A 1 73 ? -10.032 0.281 13.476 1.00 82.06 73 HIS A N 1
ATOM 574 C CA . HIS A 1 73 ? -10.272 -0.313 12.170 1.00 82.06 73 HIS A CA 1
ATOM 575 C C . HIS A 1 73 ? -11.052 0.637 11.261 1.00 82.06 73 HIS A C 1
ATOM 577 O O . HIS A 1 73 ? -12.003 1.289 11.691 1.00 82.06 73 HIS A O 1
ATOM 583 N N . PHE A 1 74 ? -10.671 0.668 9.986 1.00 82.69 74 PHE A N 1
ATOM 584 C CA . PHE A 1 74 ? -11.365 1.408 8.935 1.00 82.69 74 PHE A CA 1
ATOM 585 C C . PHE A 1 74 ? -11.434 0.537 7.685 1.00 82.69 74 PHE A C 1
ATOM 587 O O . PHE A 1 74 ? -10.451 -0.107 7.318 1.00 82.69 74 PHE A O 1
ATOM 594 N N . SER A 1 75 ? -12.577 0.526 7.015 1.00 85.56 75 SER A N 1
ATOM 595 C CA . SER A 1 75 ? -12.765 -0.218 5.770 1.00 85.56 75 SER A CA 1
ATOM 596 C C . SER A 1 75 ? -13.125 0.745 4.655 1.00 85.56 75 SER A C 1
ATOM 598 O O . SER A 1 75 ? -13.715 1.797 4.892 1.00 85.56 75 SER A O 1
ATOM 600 N N . GLY A 1 76 ? -12.740 0.390 3.439 1.00 87.88 76 GLY A N 1
ATOM 601 C CA . GLY A 1 76 ? -12.854 1.280 2.300 1.00 87.88 76 GLY A CA 1
ATOM 602 C C . GLY A 1 76 ? -12.700 0.568 0.968 1.00 87.88 76 GLY A C 1
ATOM 603 O O . GLY A 1 76 ? -12.681 -0.663 0.883 1.00 87.88 76 GLY A O 1
ATOM 604 N N . ILE A 1 77 ? -12.579 1.366 -0.086 1.00 90.44 77 ILE A N 1
ATOM 605 C CA . ILE A 1 77 ? -12.462 0.904 -1.467 1.00 90.44 77 ILE A CA 1
ATOM 606 C C . ILE A 1 77 ? -11.271 1.602 -2.126 1.00 90.44 77 ILE A C 1
ATOM 608 O O . ILE A 1 77 ? -11.111 2.819 -2.036 1.00 90.44 77 ILE A O 1
ATOM 612 N N . ALA A 1 78 ? -10.428 0.825 -2.806 1.00 90.69 78 ALA A N 1
ATOM 613 C CA . ALA A 1 78 ? -9.357 1.328 -3.652 1.00 90.69 78 ALA A CA 1
ATOM 614 C C . ALA A 1 78 ? -9.868 1.457 -5.085 1.00 90.69 78 ALA A C 1
ATOM 616 O O . ALA A 1 78 ? -10.357 0.501 -5.681 1.00 90.69 78 ALA A O 1
ATOM 617 N N . THR A 1 79 ? -9.686 2.630 -5.680 1.00 92.25 79 THR A N 1
ATOM 618 C CA . THR A 1 79 ? -9.944 2.856 -7.104 1.00 92.25 79 THR A CA 1
ATOM 619 C C . THR A 1 79 ? -8.626 3.128 -7.809 1.00 92.25 79 THR A C 1
ATOM 621 O O . THR A 1 79 ? -7.899 4.054 -7.446 1.00 92.25 79 THR A O 1
ATOM 624 N N . ARG A 1 80 ? -8.292 2.327 -8.826 1.00 89.94 80 ARG A N 1
ATOM 625 C CA . ARG A 1 80 ? -7.071 2.528 -9.617 1.00 89.94 80 ARG A CA 1
ATOM 626 C C . ARG A 1 80 ? -7.180 3.827 -10.419 1.00 89.94 80 ARG A C 1
ATOM 628 O O . ARG A 1 80 ? -8.106 3.991 -11.205 1.00 89.94 80 ARG A O 1
ATOM 635 N N . MET A 1 81 ? -6.213 4.723 -10.239 1.00 89.44 81 MET A N 1
ATOM 636 C CA . MET A 1 81 ? -6.091 5.976 -10.991 1.00 89.44 81 MET A CA 1
ATOM 637 C C . MET A 1 81 ? -5.129 5.830 -12.175 1.00 89.44 81 MET A C 1
ATOM 639 O O . MET A 1 81 ? -5.397 6.343 -13.256 1.00 89.44 81 MET A O 1
ATOM 643 N N . ASN A 1 82 ? -3.995 5.144 -11.978 1.00 84.94 82 ASN A N 1
ATOM 644 C CA . ASN A 1 82 ? -3.035 4.830 -13.043 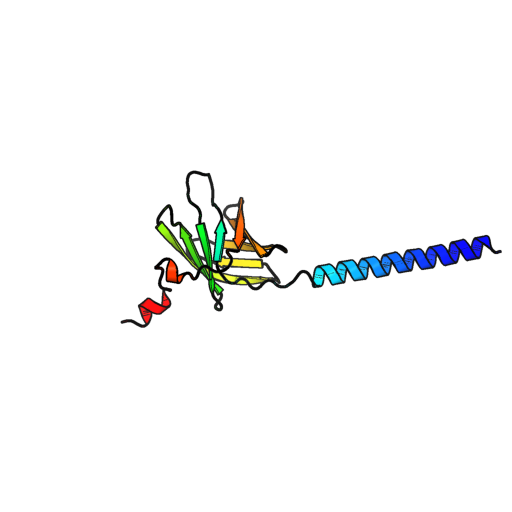1.00 84.94 82 ASN A CA 1
ATOM 645 C C . ASN A 1 82 ? -2.305 3.493 -12.787 1.00 84.94 82 ASN A C 1
ATOM 647 O O . ASN 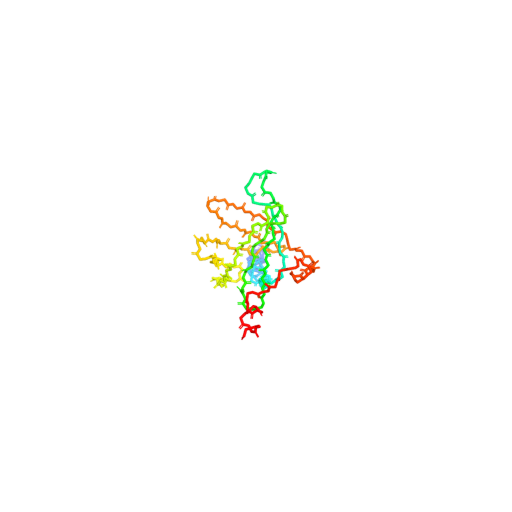A 1 82 ? -2.644 2.758 -11.859 1.00 84.94 82 ASN A O 1
ATOM 651 N N . LYS A 1 83 ? -1.279 3.195 -13.602 1.00 81.38 83 LYS A N 1
ATOM 652 C CA . LYS A 1 83 ? -0.439 1.989 -13.550 1.00 81.38 83 LYS A CA 1
ATOM 653 C C . LYS A 1 83 ? -0.088 1.500 -12.131 1.00 81.38 83 LYS A C 1
ATOM 655 O O . LYS A 1 83 ? -0.227 0.308 -11.893 1.00 81.38 83 LYS A O 1
ATOM 660 N N . ASN A 1 84 ? 0.238 2.384 -11.184 1.00 86.62 84 ASN A N 1
ATOM 661 C CA . ASN A 1 84 ? 0.575 2.022 -9.795 1.00 86.62 84 ASN A CA 1
ATOM 662 C C . ASN A 1 84 ? -0.034 2.968 -8.740 1.00 86.62 84 ASN A C 1
ATOM 664 O O . ASN A 1 84 ? 0.337 2.892 -7.570 1.00 86.62 84 ASN A O 1
ATOM 668 N N . LYS A 1 85 ? -0.953 3.855 -9.139 1.00 90.81 85 LYS A N 1
ATOM 669 C CA . LYS A 1 85 ? -1.574 4.862 -8.267 1.00 90.81 85 LYS A CA 1
ATOM 670 C C . LYS A 1 85 ? -3.040 4.557 -8.022 1.00 90.81 85 LYS A C 1
ATOM 672 O O . LYS A 1 85 ? -3.769 4.218 -8.958 1.00 90.81 85 LYS A O 1
ATOM 677 N N . TYR A 1 86 ? -3.469 4.735 -6.782 1.00 92.50 86 TYR A N 1
ATOM 678 C CA . TYR A 1 86 ? -4.791 4.376 -6.296 1.00 92.50 86 TYR A CA 1
ATOM 679 C C . TYR A 1 86 ? -5.346 5.490 -5.409 1.00 92.50 86 TYR A C 1
ATOM 681 O O . TYR A 1 86 ? -4.631 6.051 -4.580 1.00 92.50 86 TYR A O 1
ATOM 689 N N . ASN A 1 87 ? -6.631 5.782 -5.574 1.00 93.75 87 ASN A N 1
ATOM 690 C CA . ASN A 1 87 ? -7.399 6.559 -4.614 1.00 93.75 87 ASN A CA 1
ATOM 691 C C . ASN A 1 87 ? -7.977 5.596 -3.575 1.00 93.75 87 ASN A C 1
ATOM 693 O O . ASN A 1 87 ? -8.608 4.611 -3.962 1.00 93.75 87 ASN A O 1
ATOM 697 N N . LEU A 1 88 ? -7.744 5.852 -2.293 1.00 92.62 88 LEU A N 1
ATOM 698 C CA . LEU A 1 88 ? -8.214 5.025 -1.186 1.00 92.62 88 LEU A CA 1
ATOM 699 C C . LEU A 1 88 ? -9.314 5.790 -0.451 1.00 92.62 88 LEU A C 1
ATOM 701 O O . LEU A 1 88 ? -9.041 6.809 0.185 1.00 92.62 88 LEU A O 1
ATOM 705 N N . ASP A 1 89 ? -10.548 5.309 -0.561 1.00 90.94 89 ASP A N 1
ATOM 706 C CA . ASP A 1 89 ? -11.720 5.939 0.043 1.00 90.94 89 ASP A CA 1
ATOM 707 C C . ASP A 1 89 ? -12.215 5.114 1.233 1.00 90.94 89 ASP A C 1
ATOM 709 O O . ASP A 1 89 ? -12.646 3.974 1.062 1.00 90.94 89 ASP A O 1
ATOM 713 N N . PHE A 1 90 ? -12.145 5.692 2.432 1.00 84.25 90 PHE A N 1
ATOM 714 C CA . PHE A 1 90 ? -12.608 5.090 3.687 1.00 84.25 90 PHE A CA 1
ATOM 715 C C . PHE A 1 90 ? -13.957 5.671 4.149 1.00 84.25 90 PHE A C 1
ATOM 717 O O . PHE A 1 90 ? -14.359 5.492 5.299 1.00 84.25 90 PHE A O 1
ATOM 724 N N . GLY A 1 91 ? -14.652 6.418 3.285 1.00 82.56 91 GLY A N 1
ATOM 725 C CA . GLY A 1 91 ? -15.932 7.072 3.557 1.00 82.56 91 GLY A CA 1
ATOM 726 C C . GLY A 1 91 ? -15.799 8.360 4.371 1.00 82.56 91 GLY A C 1
ATOM 727 O O . GLY A 1 91 ? -16.303 9.403 3.961 1.00 82.56 91 GLY A O 1
ATOM 728 N N . SER A 1 92 ? -15.111 8.316 5.515 1.00 78.38 92 SER A N 1
ATOM 729 C CA . SER A 1 92 ? -14.872 9.495 6.364 1.00 78.38 92 SER A CA 1
ATOM 730 C C . SER A 1 92 ? -13.628 10.292 5.967 1.00 78.38 92 SER A C 1
ATOM 732 O O . SER A 1 92 ? -13.536 11.480 6.279 1.00 78.38 92 SER A O 1
ATOM 734 N N . PHE A 1 93 ? -12.678 9.664 5.270 1.00 84.31 93 PHE A N 1
ATOM 735 C CA . PHE A 1 93 ? -11.475 10.309 4.755 1.00 84.31 93 PHE A CA 1
ATOM 736 C C . PHE A 1 93 ? -10.971 9.626 3.480 1.00 84.31 93 PHE A C 1
ATOM 738 O O . PHE A 1 93 ? -11.295 8.471 3.196 1.00 84.31 93 PHE A O 1
ATOM 745 N N . GLN A 1 94 ? -10.145 10.356 2.729 1.00 87.69 94 GLN A N 1
ATOM 746 C CA . GLN A 1 94 ? -9.487 9.871 1.519 1.00 87.69 94 GLN A CA 1
ATOM 747 C C . GLN A 1 94 ? -7.968 9.947 1.663 1.00 87.69 94 GLN A C 1
ATOM 749 O O . GLN A 1 94 ? -7.432 10.862 2.294 1.00 87.69 94 GLN A O 1
ATOM 754 N N . ALA A 1 95 ? -7.278 8.994 1.047 1.00 89.88 95 ALA A N 1
ATOM 755 C CA . ALA A 1 95 ? -5.827 8.960 0.959 1.00 89.88 95 ALA A CA 1
ATOM 756 C C . ALA A 1 95 ? -5.379 8.517 -0.439 1.00 89.88 95 ALA A C 1
ATOM 758 O O . ALA A 1 95 ? -6.115 7.850 -1.164 1.00 89.88 95 ALA A O 1
ATOM 759 N N . PHE A 1 96 ? -4.147 8.856 -0.812 1.00 92.06 96 PHE A N 1
ATOM 760 C CA . PHE A 1 96 ? -3.563 8.434 -2.086 1.00 92.06 96 PHE A CA 1
ATOM 761 C C . PHE A 1 96 ? -2.517 7.349 -1.856 1.00 92.06 96 PHE A C 1
ATOM 763 O O . PHE A 1 96 ? -1.640 7.511 -1.015 1.00 92.06 96 PHE A O 1
ATOM 770 N N . GLY A 1 97 ? -2.599 6.249 -2.601 1.00 91.12 97 GLY A N 1
ATOM 771 C CA . GLY A 1 97 ? -1.644 5.144 -2.549 1.00 91.12 97 GLY A CA 1
ATOM 772 C C . GLY A 1 97 ? -0.829 5.032 -3.835 1.00 91.12 97 GLY A C 1
ATOM 773 O O . GLY A 1 97 ? -1.397 5.031 -4.925 1.00 91.12 97 GLY A O 1
ATOM 774 N N . GLU A 1 98 ? 0.488 4.883 -3.726 1.00 91.31 98 GLU A N 1
ATOM 775 C CA . GLU A 1 98 ? 1.391 4.612 -4.849 1.00 91.31 98 GLU A CA 1
ATOM 776 C C . GLU A 1 98 ? 2.260 3.383 -4.560 1.00 91.31 98 GLU A C 1
ATOM 778 O O . GLU A 1 98 ? 2.923 3.306 -3.526 1.00 91.31 98 GLU A O 1
ATOM 783 N N . LEU A 1 99 ? 2.257 2.409 -5.473 1.00 86.44 99 LEU A N 1
ATOM 784 C CA . LEU A 1 99 ? 3.145 1.250 -5.395 1.00 86.44 99 LEU A CA 1
ATOM 785 C C . LEU A 1 99 ? 4.497 1.565 -6.033 1.00 86.44 99 LEU A C 1
ATOM 787 O O . LEU A 1 99 ? 4.584 1.886 -7.220 1.00 86.44 99 LEU A O 1
ATOM 791 N N . THR A 1 100 ? 5.560 1.430 -5.246 1.00 81.12 100 THR A N 1
ATOM 792 C CA . THR A 1 100 ? 6.932 1.656 -5.703 1.00 81.12 100 THR A CA 1
ATOM 793 C C . THR A 1 100 ? 7.484 0.428 -6.430 1.00 81.12 100 THR A C 1
ATOM 795 O O . THR A 1 100 ? 6.990 -0.694 -6.284 1.00 81.12 100 THR A O 1
ATOM 798 N N . ALA A 1 101 ? 8.584 0.609 -7.168 1.00 69.75 101 ALA A N 1
ATOM 799 C CA . ALA A 1 101 ? 9.294 -0.484 -7.842 1.00 69.75 101 ALA A CA 1
ATOM 800 C C . ALA A 1 101 ? 9.771 -1.604 -6.890 1.00 69.75 101 ALA A C 1
ATOM 802 O O . ALA A 1 101 ? 10.037 -2.722 -7.328 1.00 69.75 101 ALA A O 1
ATOM 803 N N . LYS A 1 102 ? 9.856 -1.319 -5.584 1.00 68.06 102 LYS A N 1
ATOM 804 C CA . LYS A 1 102 ? 10.223 -2.276 -4.532 1.00 68.06 102 LYS A CA 1
ATOM 805 C C . LYS A 1 102 ? 9.022 -3.021 -3.940 1.00 68.06 102 LYS A C 1
ATOM 807 O O . LYS A 1 102 ? 9.183 -3.745 -2.965 1.00 68.06 102 LYS A O 1
ATOM 812 N N . LYS A 1 103 ? 7.827 -2.875 -4.529 1.00 73.50 103 LYS A N 1
ATOM 813 C CA . LYS A 1 103 ? 6.554 -3.391 -3.997 1.00 73.50 103 LYS A CA 1
ATOM 814 C C . LYS A 1 103 ? 6.193 -2.791 -2.634 1.00 73.50 103 LYS A C 1
ATOM 816 O O . LYS A 1 103 ? 5.474 -3.427 -1.871 1.00 73.50 103 LYS A O 1
ATOM 821 N N . GLU A 1 104 ? 6.673 -1.592 -2.329 1.00 84.25 104 GLU A N 1
ATOM 822 C CA . GLU A 1 104 ? 6.272 -0.838 -1.139 1.00 84.25 104 GLU A CA 1
ATOM 823 C C . GLU A 1 104 ? 5.039 -0.001 -1.487 1.00 84.25 104 GLU A C 1
ATOM 825 O O . GLU A 1 104 ? 4.865 0.396 -2.640 1.00 84.25 104 GLU A O 1
ATOM 830 N N . LEU A 1 105 ? 4.184 0.260 -0.505 1.00 88.56 105 LEU A N 1
ATOM 831 C CA . LEU A 1 105 ? 3.046 1.156 -0.646 1.00 88.56 105 LEU A CA 1
ATOM 832 C C . LEU A 1 105 ? 3.382 2.481 0.030 1.00 88.56 105 LEU A C 1
ATOM 834 O O . LEU A 1 105 ? 3.538 2.543 1.247 1.00 88.56 105 LEU A O 1
ATOM 838 N N . GLN A 1 106 ? 3.466 3.545 -0.756 1.00 90.19 106 GLN A N 1
ATOM 839 C CA . GLN A 1 106 ? 3.533 4.901 -0.242 1.00 90.19 106 GLN A CA 1
ATOM 840 C C . GLN A 1 106 ? 2.113 5.453 -0.112 1.00 90.19 106 GLN A C 1
ATOM 842 O O . GLN A 1 106 ? 1.384 5.534 -1.099 1.00 90.19 106 GLN A O 1
ATOM 847 N N . LEU A 1 107 ? 1.721 5.818 1.104 1.00 89.62 107 LEU A N 1
ATOM 848 C CA . LEU A 1 107 ? 0.418 6.383 1.428 1.00 89.62 107 LEU A CA 1
ATOM 849 C C . LEU A 1 107 ? 0.562 7.878 1.723 1.00 89.62 107 LEU A C 1
ATOM 851 O O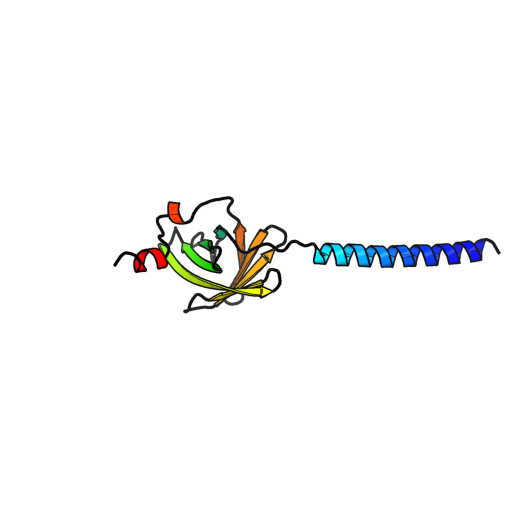 . LEU A 1 107 ? 1.239 8.256 2.675 1.00 89.62 107 LEU A O 1
ATOM 855 N N . SER A 1 108 ? -0.094 8.727 0.942 1.00 88.06 108 SER A N 1
ATOM 856 C CA . SER A 1 108 ? -0.146 10.170 1.164 1.00 88.06 108 SER A CA 1
ATOM 857 C C . SER A 1 108 ? -1.468 10.560 1.824 1.00 88.06 108 SER A C 1
ATOM 859 O O . SER A 1 108 ? -2.538 10.384 1.237 1.00 88.06 108 SER A O 1
ATOM 861 N N . MET A 1 109 ? -1.398 11.110 3.036 1.00 83.44 109 MET A N 1
ATOM 862 C CA . MET A 1 109 ? -2.558 11.495 3.845 1.00 83.44 109 MET A CA 1
ATOM 863 C C . MET A 1 109 ? -2.249 12.774 4.635 1.00 83.44 109 MET A C 1
ATOM 865 O O . MET A 1 109 ? -1.167 12.908 5.200 1.00 83.44 109 MET A O 1
ATOM 869 N N . HIS A 1 110 ? -3.178 13.738 4.651 1.00 82.12 110 HIS A N 1
ATOM 870 C CA . HIS A 1 110 ? -3.028 15.033 5.347 1.00 82.12 110 HIS A CA 1
ATOM 871 C C . HIS A 1 110 ? -1.703 15.778 5.058 1.00 82.12 110 HIS A C 1
ATOM 873 O O . HIS A 1 110 ? -1.120 16.403 5.940 1.00 82.12 110 HIS A O 1
ATOM 879 N N . GLY A 1 111 ? -1.208 15.709 3.817 1.00 80.88 111 GLY A N 1
ATOM 880 C CA . GLY A 1 111 ? 0.045 16.362 3.410 1.00 80.88 111 GLY A CA 1
ATOM 881 C C . GLY A 1 111 ? 1.323 15.646 3.861 1.00 80.88 111 GLY A C 1
ATOM 882 O O . GLY A 1 111 ? 2.414 16.179 3.669 1.00 80.88 111 GLY A O 1
ATOM 883 N N . GLN A 1 112 ? 1.212 14.446 4.431 1.00 82.62 112 GLN A N 1
ATOM 884 C CA . GLN A 1 112 ? 2.342 13.606 4.820 1.00 82.62 112 GLN A CA 1
ATOM 885 C C . GLN A 1 112 ? 2.377 12.305 4.022 1.00 82.62 112 GLN A C 1
ATOM 887 O O . GLN A 1 112 ? 1.359 11.859 3.499 1.00 82.62 112 GLN A O 1
ATOM 892 N N . ASN A 1 113 ? 3.567 11.709 3.935 1.00 85.19 113 ASN A N 1
ATOM 893 C CA . ASN A 1 113 ? 3.813 10.457 3.230 1.00 85.19 113 ASN A CA 1
ATOM 894 C C . ASN A 1 113 ? 4.247 9.379 4.220 1.00 85.19 113 ASN A C 1
ATOM 896 O O . ASN A 1 113 ? 5.207 9.574 4.963 1.00 85.19 113 ASN A O 1
ATOM 900 N N . TYR A 1 114 ? 3.585 8.232 4.164 1.00 85.38 114 TYR A N 1
ATOM 901 C CA . TYR A 1 114 ? 3.867 7.054 4.973 1.00 85.38 114 TYR A CA 1
ATOM 902 C C . TYR A 1 114 ? 4.325 5.923 4.080 1.00 85.38 114 TYR A C 1
ATOM 904 O O . TYR A 1 114 ? 3.778 5.723 2.996 1.00 85.38 114 TYR A O 1
ATOM 912 N N . LEU A 1 115 ? 5.313 5.170 4.543 1.00 85.44 115 LEU A N 1
ATOM 913 C CA . LEU A 1 115 ? 5.803 4.006 3.828 1.00 85.44 115 LEU A CA 1
ATOM 914 C C . LEU A 1 115 ? 5.291 2.745 4.512 1.00 85.44 115 LEU A C 1
ATOM 916 O O . LEU A 1 115 ? 5.528 2.529 5.699 1.00 85.44 115 LEU A O 1
ATOM 920 N N . PHE A 1 116 ? 4.619 1.908 3.738 1.00 86.88 116 PHE A N 1
ATOM 921 C CA . PHE A 1 116 ? 4.163 0.600 4.158 1.00 86.88 116 PHE A CA 1
ATOM 922 C C . PHE A 1 116 ? 4.905 -0.474 3.365 1.00 86.88 116 PHE A C 1
ATOM 924 O O . PHE A 1 116 ? 4.929 -0.476 2.132 1.00 86.88 116 PHE A O 1
ATOM 931 N N . LEU A 1 117 ? 5.502 -1.420 4.078 1.00 83.69 117 LEU A N 1
ATOM 932 C CA . LEU A 1 117 ? 6.233 -2.534 3.494 1.00 83.69 117 LEU A CA 1
ATOM 933 C C . LEU A 1 117 ? 5.283 -3.701 3.257 1.00 83.69 117 LEU A C 1
ATOM 935 O O . LEU A 1 117 ? 4.461 -4.035 4.114 1.00 83.69 117 LEU A O 1
ATOM 939 N N . LYS A 1 118 ? 5.394 -4.340 2.091 1.00 81.88 118 LYS A N 1
ATOM 940 C CA . LYS A 1 118 ? 4.605 -5.532 1.794 1.00 81.88 118 LYS A CA 1
ATOM 941 C C . LYS A 1 118 ? 5.015 -6.658 2.733 1.00 81.88 118 LYS A C 1
ATOM 943 O O . LYS A 1 118 ? 6.179 -7.048 2.767 1.00 81.88 118 LYS A O 1
ATOM 948 N N . LYS A 1 119 ? 4.048 -7.202 3.462 1.00 75.00 119 LYS A N 1
ATOM 949 C CA . LYS A 1 119 ? 4.256 -8.375 4.300 1.00 75.00 119 LYS A CA 1
ATOM 950 C C . LYS A 1 119 ? 4.111 -9.612 3.422 1.00 75.00 119 LYS A C 1
ATOM 952 O O . LYS A 1 119 ? 3.085 -9.792 2.762 1.00 75.00 119 LYS A O 1
ATOM 957 N N . GLU A 1 120 ? 5.137 -10.455 3.382 1.00 65.06 120 GLU A N 1
ATOM 958 C CA . GLU A 1 120 ? 5.023 -11.758 2.732 1.00 65.06 120 GLU A CA 1
ATOM 959 C C . GLU A 1 120 ? 4.064 -12.619 3.565 1.00 65.06 120 GLU A C 1
ATOM 961 O O . GLU A 1 120 ? 4.384 -13.028 4.674 1.00 65.06 120 GLU A O 1
ATOM 966 N N . ASN A 1 121 ? 2.848 -12.806 3.045 1.00 53.12 121 ASN A N 1
ATOM 967 C CA . ASN A 1 121 ? 1.825 -13.740 3.517 1.00 53.12 121 ASN A CA 1
ATOM 968 C C . ASN A 1 121 ? 1.511 -13.693 5.025 1.00 53.12 121 ASN A C 1
ATOM 970 O O . ASN A 1 121 ? 1.920 -14.564 5.782 1.00 53.12 121 ASN A O 1
ATOM 974 N N . PHE A 1 122 ? 0.669 -12.745 5.438 1.00 50.69 122 PHE A N 1
ATOM 975 C CA . PHE A 1 122 ? -0.241 -12.994 6.561 1.00 50.69 122 PHE A CA 1
ATOM 976 C C . PHE A 1 122 ? -1.676 -12.834 6.065 1.00 50.69 122 PHE A C 1
ATOM 978 O O . PHE A 1 122 ? -2.045 -11.731 5.637 1.00 50.69 122 PHE A O 1
ATOM 985 N N . PRO A 1 123 ? -2.478 -13.907 6.076 1.00 47.28 123 PRO A N 1
ATOM 986 C CA . PRO A 1 123 ? -3.891 -13.799 5.787 1.00 47.28 123 PRO A CA 1
ATOM 987 C C . PRO A 1 123 ? -4.615 -12.998 6.867 1.00 47.28 123 PRO A C 1
ATOM 989 O O . PRO A 1 123 ? -4.430 -13.217 8.061 1.00 47.28 123 PRO A O 1
ATOM 992 N N . ILE A 1 124 ? -5.484 -12.085 6.439 1.00 45.56 124 ILE A N 1
ATOM 993 C CA . ILE A 1 124 ? -6.248 -11.181 7.316 1.00 45.56 124 ILE A CA 1
ATOM 994 C C . ILE A 1 124 ? -7.143 -11.977 8.293 1.00 45.56 124 ILE A C 1
ATOM 996 O O . ILE A 1 124 ? -7.383 -11.535 9.415 1.00 45.56 124 ILE A O 1
ATOM 1000 N N . TRP A 1 125 ? -7.576 -13.184 7.902 1.00 47.28 125 TRP A N 1
ATOM 1001 C CA . TRP A 1 125 ? -8.404 -14.067 8.730 1.00 47.28 125 TRP A CA 1
ATOM 1002 C C . TRP A 1 125 ? -7.677 -14.635 9.956 1.00 47.28 125 TRP A C 1
ATOM 1004 O O . TRP A 1 125 ? -8.329 -14.965 10.942 1.00 47.28 125 TRP A O 1
ATOM 1014 N N . GLU A 1 126 ? -6.342 -14.713 9.951 1.00 43.88 126 GLU A N 1
ATOM 1015 C CA . GLU A 1 126 ? -5.575 -15.166 11.123 1.00 43.88 126 GLU A CA 1
ATOM 1016 C C . GLU A 1 126 ? -5.514 -14.099 12.229 1.00 43.88 126 GLU A C 1
ATOM 1018 O O . GLU A 1 126 ? -5.231 -14.420 13.379 1.00 43.88 126 GLU A O 1
ATOM 1023 N N . ALA A 1 127 ? -5.842 -12.841 11.910 1.00 48.44 127 ALA A N 1
ATOM 1024 C CA . ALA A 1 127 ? -5.965 -11.752 12.879 1.00 48.44 127 ALA A CA 1
ATOM 1025 C C . ALA A 1 127 ? -7.382 -11.621 13.481 1.00 48.44 127 ALA A C 1
ATOM 1027 O O . ALA A 1 127 ? -7.632 -10.684 14.234 1.00 48.44 127 ALA A O 1
ATOM 1028 N N . GLY A 1 128 ? -8.318 -12.526 13.157 1.00 43.22 128 GLY A N 1
ATOM 1029 C CA . GLY A 1 128 ? -9.683 -12.515 13.705 1.00 43.22 128 GLY A CA 1
ATOM 1030 C C . GLY A 1 128 ? -10.629 -11.472 13.094 1.00 43.22 128 GLY A C 1
ATOM 1031 O O . GLY A 1 128 ? -11.717 -11.253 13.622 1.00 43.22 128 GLY A O 1
ATOM 1032 N N . TYR A 1 129 ? -10.247 -10.834 11.983 1.00 46.66 129 TYR A N 1
ATOM 1033 C CA . TYR A 1 129 ? -11.095 -9.874 11.275 1.00 46.66 129 TYR A CA 1
ATOM 1034 C C . TYR A 1 129 ? -11.849 -10.573 10.145 1.00 46.66 129 TYR A C 1
ATOM 1036 O O . TYR A 1 129 ? -11.300 -10.827 9.071 1.00 46.66 129 TYR A O 1
ATOM 1044 N N . GLU A 1 130 ? -13.119 -10.894 10.384 1.00 43.50 130 GLU A N 1
ATOM 1045 C CA . GLU A 1 130 ? -14.011 -11.328 9.313 1.00 43.50 130 GLU A CA 1
ATOM 1046 C C . GLU A 1 130 ? -14.313 -10.154 8.367 1.00 43.50 130 GLU A C 1
ATOM 1048 O O . GLU A 1 130 ? -14.619 -9.048 8.829 1.00 43.50 130 GLU A O 1
ATOM 1053 N N . PRO A 1 131 ? -14.255 -10.360 7.040 1.00 41.03 131 PRO A N 1
ATOM 1054 C CA . PRO A 1 131 ? -14.675 -9.340 6.094 1.00 41.03 131 PRO A CA 1
ATOM 1055 C C . PRO A 1 131 ? -16.167 -9.014 6.269 1.00 41.03 131 PRO A C 1
ATOM 1057 O O . PRO A 1 131 ? -16.981 -9.902 6.500 1.00 41.03 131 PRO A O 1
ATOM 1060 N N . ILE A 1 132 ? -16.545 -7.742 6.108 1.00 46.78 132 ILE A N 1
ATOM 1061 C CA . ILE A 1 132 ? -17.909 -7.234 6.372 1.00 46.78 132 ILE A CA 1
ATOM 1062 C C . ILE A 1 132 ? -18.990 -8.007 5.586 1.00 46.78 132 ILE A C 1
ATOM 1064 O O . ILE A 1 132 ? -20.070 -8.262 6.112 1.00 46.78 132 ILE A O 1
ATOM 1068 N N . TRP A 1 133 ? -18.681 -8.492 4.378 1.00 46.31 133 TRP A N 1
ATOM 1069 C CA . TRP A 1 133 ? -19.605 -9.305 3.572 1.00 46.31 133 TRP A CA 1
ATOM 1070 C C . TRP A 1 133 ? -19.876 -10.712 4.134 1.00 46.31 133 TRP A C 1
ATOM 1072 O O . TRP A 1 133 ? -20.847 -11.352 3.730 1.00 46.31 133 TRP A O 1
ATOM 1082 N N . ALA A 1 134 ? -19.051 -11.212 5.059 1.00 40.06 134 ALA A N 1
ATOM 1083 C CA . ALA A 1 134 ? -19.312 -12.460 5.774 1.00 40.06 134 ALA A CA 1
ATOM 1084 C C . ALA A 1 134 ? -20.386 -12.284 6.863 1.00 40.06 134 ALA A C 1
ATOM 1086 O O . ALA A 1 134 ? -21.156 -13.211 7.098 1.00 40.06 134 ALA A O 1
ATOM 1087 N N . LYS A 1 135 ? -20.521 -11.083 7.4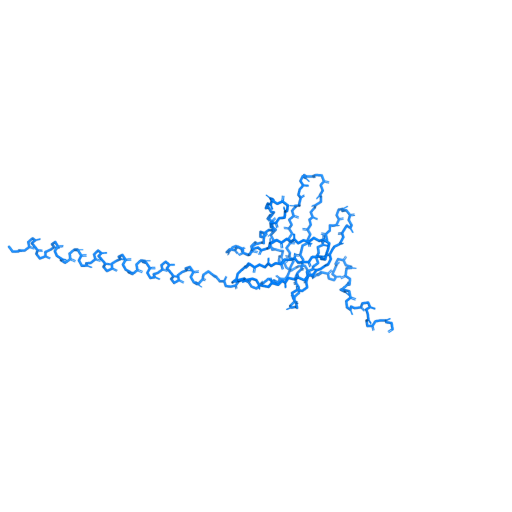50 1.00 45.03 135 LYS A N 1
ATOM 1088 C CA . LYS A 1 135 ? -21.594 -10.779 8.415 1.00 45.03 135 LYS A CA 1
ATOM 1089 C C . LYS A 1 135 ? -22.968 -10.676 7.757 1.00 45.03 135 LYS A C 1
ATOM 1091 O O . LYS A 1 135 ? -23.956 -11.085 8.353 1.00 45.03 135 LYS A O 1
ATOM 1096 N N . GLU A 1 136 ? -23.036 -10.186 6.521 1.00 42.53 136 GLU A N 1
ATOM 1097 C CA . GLU A 1 136 ? -24.313 -9.993 5.816 1.00 42.53 136 GLU A CA 1
ATOM 1098 C C . GLU A 1 136 ? -24.907 -11.285 5.231 1.00 42.53 136 GLU A C 1
ATOM 1100 O O . GLU A 1 136 ? -26.090 -11.318 4.911 1.00 42.53 136 GLU A O 1
ATOM 1105 N N . LYS A 1 137 ? -24.126 -12.369 5.114 1.00 43.34 137 LYS A N 1
ATOM 1106 C CA . LYS A 1 137 ? -24.621 -13.691 4.675 1.00 43.34 137 LYS A CA 1
ATOM 1107 C C . LYS A 1 137 ? -24.995 -14.636 5.824 1.00 43.34 137 LYS A C 1
ATOM 1109 O O . LYS A 1 137 ? -25.396 -15.766 5.559 1.00 43.34 137 LYS A O 1
ATOM 1114 N N . GLY A 1 138 ? -24.831 -14.193 7.071 1.00 45.44 138 GLY A N 1
ATOM 1115 C CA . GLY A 1 138 ? -25.094 -14.973 8.283 1.00 45.44 138 GLY A CA 1
ATOM 1116 C C . GLY A 1 138 ? -26.357 -14.571 9.050 1.00 45.44 138 GLY A C 1
ATOM 1117 O O . GLY A 1 138 ? -26.497 -14.990 10.198 1.00 45.44 138 GLY A O 1
ATOM 1118 N N . MET A 1 139 ? -27.242 -13.762 8.453 1.00 39.75 139 MET A N 1
ATOM 1119 C CA . MET A 1 139 ? -28.568 -13.432 8.996 1.00 39.75 139 MET A CA 1
ATOM 1120 C C . MET A 1 139 ? -29.679 -13.996 8.118 1.00 39.75 139 MET A C 1
ATOM 1122 O O . MET A 1 139 ? -29.608 -13.799 6.885 1.00 39.75 139 MET A O 1
#

Secondary structure (DSSP, 8-state):
-HHHHHHHHHHHHHHHHHHHHHHHHHHHHHTS------EEEEEE-SSTTS-EEEEEE-TT-EEEEE-TTT--EEEEEEEE-SSSEEEEE-SS-EEEEEE-TTS-EEEEETTEEEEEEEPSS--GGGGT---HHHHHT--

pLDDT: mean 74.96, std 15.18, range [39.75, 93.75]

Radius of gyration: 23.3 Å; chains: 1; bounding box: 70×32×67 Å